Protein AF-A0A4V2JTZ3-F1 (afdb_monomer)

Structure (mmCIF, N/CA/C/O backbone):
data_AF-A0A4V2JTZ3-F1
#
_entry.id   AF-A0A4V2JTZ3-F1
#
loop_
_atom_site.group_PDB
_atom_site.id
_atom_site.type_symbol
_atom_site.label_atom_id
_atom_site.label_alt_id
_atom_site.label_comp_id
_atom_site.label_asym_id
_atom_site.label_entity_id
_atom_site.label_seq_id
_atom_site.pdbx_PDB_ins_code
_atom_site.Cartn_x
_atom_site.Cartn_y
_atom_site.Cartn_z
_atom_s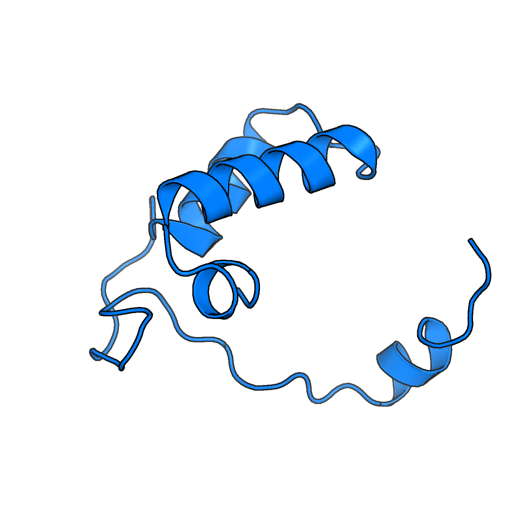ite.occupancy
_atom_site.B_iso_or_equiv
_atom_site.auth_seq_id
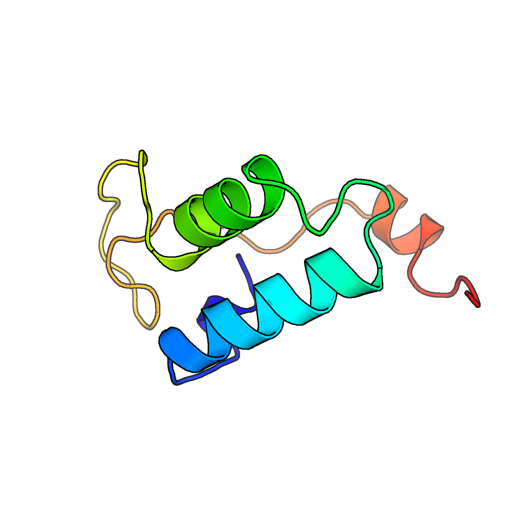_atom_site.auth_comp_id
_atom_site.auth_asym_id
_atom_site.auth_atom_id
_atom_site.pdbx_PDB_model_num
ATOM 1 N N . LYS A 1 1 ? -5.829 -0.777 -1.766 1.00 71.62 1 LYS A N 1
ATOM 2 C CA . LYS A 1 1 ? -5.732 -0.835 -0.282 1.00 71.62 1 LYS A CA 1
ATOM 3 C C . LYS A 1 1 ? -6.450 -2.069 0.301 1.00 71.62 1 LYS A C 1
ATOM 5 O O . LYS A 1 1 ? -7.300 -1.923 1.169 1.00 71.62 1 LYS A O 1
ATOM 10 N N . GLN A 1 2 ? -6.160 -3.279 -0.198 1.00 87.06 2 GLN A N 1
ATOM 11 C CA . GLN A 1 2 ? -6.781 -4.513 0.323 1.00 87.06 2 GLN A CA 1
ATOM 12 C C . GLN A 1 2 ? -5.900 -5.212 1.366 1.00 87.06 2 GLN A C 1
ATOM 14 O O . GLN A 1 2 ? -6.432 -5.736 2.331 1.00 87.06 2 GLN A O 1
ATOM 19 N N . ILE A 1 3 ? -4.568 -5.116 1.244 1.00 91.19 3 ILE A N 1
ATOM 20 C CA . ILE A 1 3 ? -3.604 -5.684 2.206 1.00 91.19 3 ILE A CA 1
ATOM 21 C C . ILE A 1 3 ? -3.910 -5.228 3.645 1.00 91.19 3 ILE A C 1
ATOM 23 O O . ILE A 1 3 ? -4.020 -6.066 4.529 1.00 91.19 3 ILE A O 1
ATOM 27 N N . LEU A 1 4 ? -4.178 -3.931 3.858 1.00 91.00 4 LEU A N 1
ATOM 28 C CA . LEU A 1 4 ? -4.595 -3.385 5.162 1.00 91.00 4 LEU A CA 1
ATOM 29 C C . LEU A 1 4 ? -5.906 -3.997 5.699 1.00 91.00 4 LEU A C 1
ATOM 31 O O . LEU A 1 4 ? -6.103 -4.058 6.902 1.00 91.00 4 LEU A O 1
ATOM 35 N N . LYS A 1 5 ? -6.824 -4.431 4.828 1.00 89.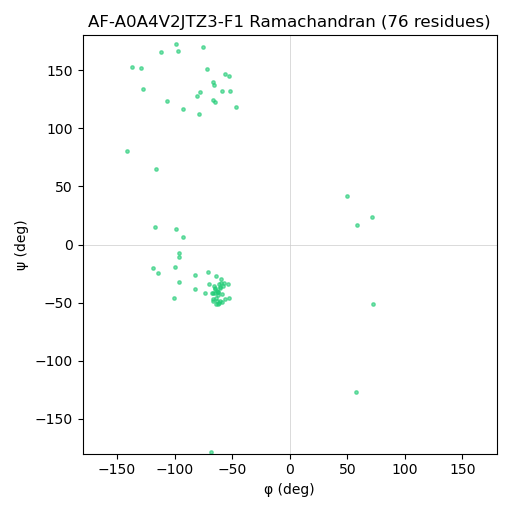75 5 LYS A N 1
ATOM 36 C CA . LYS A 1 5 ? -8.095 -5.038 5.257 1.00 89.75 5 LYS A CA 1
ATOM 37 C C . LYS A 1 5 ? -7.958 -6.520 5.595 1.00 89.75 5 LYS A C 1
ATOM 39 O O . LYS A 1 5 ? -8.789 -7.047 6.323 1.00 89.75 5 LYS A O 1
ATOM 44 N N . TRP A 1 6 ? -6.978 -7.199 5.004 1.00 91.25 6 TRP A N 1
ATOM 45 C CA . TRP A 1 6 ? -6.821 -8.652 5.102 1.00 91.25 6 T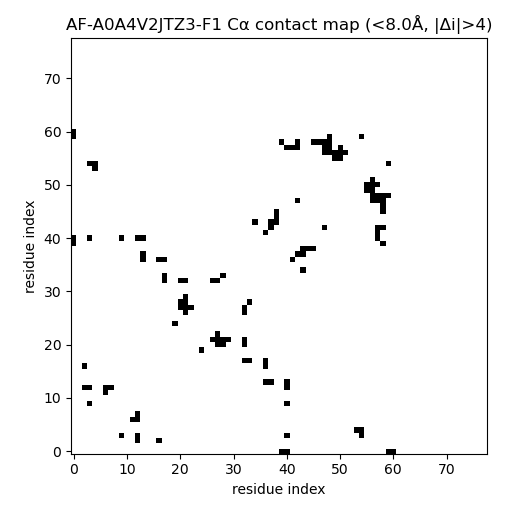RP A CA 1
ATOM 46 C C . TRP A 1 6 ? -5.779 -9.077 6.136 1.00 91.25 6 TRP A C 1
ATOM 48 O O . TRP A 1 6 ? -5.805 -10.217 6.589 1.00 91.25 6 TRP A O 1
ATOM 58 N N . ILE A 1 7 ? -4.879 -8.173 6.523 1.00 92.38 7 ILE A N 1
ATOM 59 C CA . ILE A 1 7 ? -3.879 -8.402 7.565 1.00 92.38 7 ILE A CA 1
ATOM 60 C C . ILE A 1 7 ? -4.301 -7.623 8.809 1.00 92.38 7 ILE A C 1
ATOM 62 O O . ILE A 1 7 ? -4.489 -6.413 8.746 1.00 92.38 7 ILE A O 1
ATOM 66 N N . GLN A 1 8 ? -4.447 -8.326 9.934 1.00 86.06 8 GLN A N 1
ATOM 67 C CA . GLN A 1 8 ? -4.922 -7.742 11.194 1.00 86.06 8 GLN A CA 1
ATOM 68 C C . GLN A 1 8 ? -3.949 -6.717 11.788 1.00 86.06 8 GLN A C 1
ATOM 70 O O . GLN A 1 8 ? -4.387 -5.728 12.364 1.00 86.06 8 GLN A O 1
ATOM 75 N N . ASP A 1 9 ? -2.642 -6.952 11.649 1.00 92.44 9 ASP A N 1
ATOM 76 C CA . ASP A 1 9 ? -1.604 -6.044 12.133 1.00 92.44 9 ASP A CA 1
ATOM 77 C C . ASP A 1 9 ? -1.175 -5.056 11.026 1.00 92.44 9 ASP A C 1
ATOM 79 O O . ASP A 1 9 ? -0.607 -5.484 10.011 1.00 92.44 9 ASP A O 1
ATOM 83 N N . PRO A 1 10 ? -1.382 -3.737 11.210 1.00 91.81 10 PRO A N 1
ATOM 84 C CA . PRO A 1 10 ? -0.945 -2.721 10.257 1.00 91.81 10 PRO A CA 1
ATOM 85 C C . PRO A 1 10 ? 0.560 -2.746 9.976 1.00 91.81 10 PRO A C 1
ATOM 87 O O . PRO A 1 10 ? 0.964 -2.472 8.845 1.00 91.81 10 PRO A O 1
ATOM 90 N N . LYS A 1 11 ? 1.399 -3.102 10.960 1.00 95.38 11 LYS A N 1
ATOM 91 C CA . LYS A 1 11 ? 2.853 -3.176 10.763 1.00 95.38 11 LYS A CA 1
ATOM 92 C C . LYS A 1 11 ? 3.203 -4.307 9.802 1.00 95.38 11 LYS A C 1
ATOM 94 O O . LYS A 1 11 ? 3.866 -4.073 8.791 1.00 95.38 11 LYS A O 1
ATOM 99 N N . LYS A 1 12 ? 2.648 -5.498 10.039 1.00 96.69 12 LYS A N 1
ATOM 100 C CA . LYS A 1 12 ? 2.763 -6.630 9.112 1.00 96.69 12 LYS A CA 1
ATOM 101 C C . LYS A 1 12 ? 2.187 -6.317 7.727 1.00 96.69 12 LYS A C 1
ATOM 103 O O . LYS A 1 12 ? 2.712 -6.802 6.724 1.00 96.69 12 LYS A O 1
ATOM 108 N N . ALA A 1 13 ? 1.137 -5.496 7.639 1.00 96.06 13 ALA A N 1
ATOM 109 C CA . ALA A 1 13 ? 0.592 -5.050 6.359 1.00 96.06 13 ALA A CA 1
ATOM 110 C C . ALA A 1 13 ? 1.584 -4.180 5.569 1.00 96.06 13 ALA A C 1
ATOM 112 O O . ALA A 1 13 ? 1.718 -4.375 4.358 1.00 96.06 13 ALA A O 1
ATOM 113 N N . VAL A 1 14 ? 2.297 -3.267 6.240 1.00 96.75 14 VAL A N 1
ATOM 114 C CA . VAL A 1 14 ? 3.378 -2.471 5.630 1.00 96.75 14 VAL A CA 1
ATOM 115 C C . VAL A 1 14 ? 4.525 -3.371 5.186 1.00 96.75 14 VAL A C 1
ATOM 117 O O . VAL A 1 14 ? 4.904 -3.315 4.019 1.00 96.75 14 VAL A O 1
ATOM 120 N N . GLU A 1 15 ? 5.024 -4.238 6.068 1.00 97.19 15 GLU A N 1
ATOM 121 C CA . GLU A 1 15 ? 6.127 -5.159 5.755 1.00 97.19 15 GLU A CA 1
ATOM 122 C C . GLU A 1 15 ? 5.798 -6.031 4.537 1.00 97.19 15 GLU A C 1
ATOM 124 O O . GLU A 1 15 ? 6.581 -6.106 3.592 1.00 97.19 15 GLU A O 1
ATOM 129 N N . THR A 1 16 ? 4.596 -6.614 4.507 1.00 97.06 16 THR A N 1
ATOM 130 C CA . THR A 1 16 ? 4.137 -7.440 3.382 1.00 97.06 16 THR A CA 1
ATOM 131 C C . THR A 1 16 ? 4.046 -6.627 2.089 1.00 97.06 16 THR A C 1
ATOM 133 O O . THR A 1 16 ? 4.456 -7.097 1.029 1.00 97.06 16 THR A O 1
ATOM 136 N N . ALA A 1 17 ? 3.510 -5.404 2.147 1.00 97.06 17 ALA A N 1
ATOM 137 C CA . ALA A 1 17 ? 3.363 -4.557 0.966 1.00 97.06 17 ALA A CA 1
ATOM 138 C C . ALA A 1 17 ? 4.718 -4.113 0.394 1.00 97.06 17 ALA A C 1
ATOM 140 O O . ALA A 1 17 ? 4.894 -4.160 -0.822 1.00 97.06 17 ALA A O 1
ATOM 141 N N . VAL A 1 18 ? 5.671 -3.741 1.255 1.00 97.19 18 VAL A N 1
ATOM 142 C CA . VAL A 1 18 ? 7.043 -3.398 0.851 1.00 97.19 18 VAL A CA 1
ATOM 143 C C . VAL A 1 18 ? 7.734 -4.608 0.229 1.00 97.19 18 VAL A C 1
ATOM 145 O O . VAL A 1 18 ? 8.246 -4.505 -0.879 1.00 97.19 18 VAL A O 1
ATOM 148 N N . GLN A 1 19 ? 7.677 -5.777 0.876 1.00 97.31 19 GLN A N 1
ATOM 149 C CA . GLN A 1 19 ? 8.307 -6.996 0.356 1.00 97.31 19 GLN A CA 1
ATOM 150 C C . GLN A 1 19 ? 7.778 -7.388 -1.027 1.00 97.31 19 GLN A C 1
ATOM 152 O O . GLN A 1 19 ? 8.554 -7.767 -1.902 1.00 97.31 19 GLN A O 1
ATOM 157 N N . LEU A 1 20 ? 6.461 -7.307 -1.239 1.00 97.00 20 LEU A N 1
ATOM 158 C CA . LEU A 1 20 ? 5.863 -7.605 -2.540 1.00 97.00 20 LEU A CA 1
ATOM 159 C C . LEU A 1 20 ? 6.252 -6.566 -3.595 1.00 97.00 20 LEU A C 1
ATOM 161 O O . LEU A 1 20 ? 6.556 -6.944 -4.725 1.00 97.00 20 LEU A O 1
ATOM 165 N N . ASN A 1 21 ? 6.259 -5.281 -3.232 1.00 97.31 21 ASN A N 1
ATOM 166 C CA . ASN A 1 21 ? 6.666 -4.211 -4.135 1.00 97.31 21 ASN A CA 1
ATOM 167 C C . ASN A 1 21 ? 8.128 -4.372 -4.565 1.00 97.31 21 ASN A C 1
ATOM 169 O O . ASN A 1 21 ? 8.419 -4.409 -5.754 1.00 97.31 21 ASN A O 1
ATOM 173 N N . ASP A 1 22 ? 9.037 -4.536 -3.610 1.00 97.38 22 ASP A N 1
ATOM 174 C CA . ASP A 1 22 ? 10.474 -4.573 -3.883 1.00 97.38 22 ASP A CA 1
ATOM 175 C C . ASP A 1 22 ? 10.900 -5.854 -4.609 1.00 97.38 22 ASP A C 1
ATOM 177 O O . ASP A 1 22 ? 11.906 -5.860 -5.312 1.00 97.38 22 ASP A O 1
ATOM 181 N N . LYS A 1 23 ? 10.123 -6.938 -4.480 1.00 97.00 23 LYS A N 1
ATOM 182 C CA . LYS A 1 23 ? 10.405 -8.209 -5.154 1.00 97.00 23 LYS A CA 1
ATOM 183 C C . LYS A 1 23 ? 9.920 -8.261 -6.603 1.00 97.00 23 LYS A C 1
ATOM 185 O O . LYS A 1 23 ? 10.572 -8.902 -7.424 1.00 97.00 23 LYS A O 1
ATOM 190 N N . TYR A 1 24 ? 8.755 -7.685 -6.902 1.00 95.81 24 TYR A N 1
ATOM 191 C CA . TYR A 1 24 ? 8.081 -7.899 -8.191 1.00 95.81 24 TYR A CA 1
ATOM 192 C C . TYR A 1 24 ? 7.989 -6.649 -9.066 1.00 95.81 24 TYR A C 1
ATOM 194 O O . TYR A 1 24 ? 7.862 -6.781 -10.285 1.00 95.81 24 TYR A O 1
ATOM 202 N N . SER A 1 25 ? 8.033 -5.452 -8.482 1.00 96.12 25 SER A N 1
ATOM 203 C CA . SER A 1 25 ? 7.988 -4.210 -9.248 1.00 96.12 25 SER A CA 1
ATOM 204 C C . SER A 1 25 ? 9.374 -3.906 -9.815 1.00 96.12 25 SER A C 1
ATOM 206 O O . SER A 1 25 ? 10.354 -3.852 -9.078 1.00 96.12 25 SER A O 1
ATOM 208 N N . ILE A 1 26 ? 9.463 -3.667 -11.126 1.00 96.81 26 ILE A N 1
ATOM 209 C CA . ILE A 1 26 ? 10.726 -3.276 -11.778 1.00 96.81 26 ILE A CA 1
ATOM 210 C C . ILE A 1 26 ? 11.245 -1.915 -11.277 1.00 96.81 26 ILE A C 1
ATOM 212 O O . ILE A 1 26 ? 12.446 -1.671 -11.275 1.00 96.81 26 ILE A O 1
ATOM 216 N N . ASP A 1 27 ? 10.336 -1.048 -10.830 1.00 96.56 27 ASP A N 1
ATOM 217 C CA . ASP A 1 27 ? 10.568 0.260 -10.207 1.00 96.56 27 ASP A CA 1
ATOM 218 C C . ASP A 1 27 ? 10.495 0.213 -8.663 1.00 96.56 27 ASP A C 1
ATOM 220 O O . ASP A 1 27 ? 10.406 1.251 -7.990 1.00 96.56 27 ASP A O 1
ATOM 224 N N . GLY A 1 28 ? 10.522 -0.999 -8.096 1.00 95.50 28 GLY A N 1
ATOM 225 C CA . GLY A 1 28 ? 10.546 -1.249 -6.658 1.00 95.50 28 GLY A CA 1
ATOM 226 C C . GLY A 1 28 ? 11.859 -0.831 -5.990 1.00 95.50 28 GLY A C 1
ATOM 227 O O . GLY A 1 28 ? 12.760 -0.291 -6.630 1.00 95.50 28 GLY A O 1
ATOM 228 N N . ASN A 1 29 ? 11.955 -1.057 -4.675 1.00 95.75 29 ASN A N 1
ATOM 229 C CA . ASN A 1 29 ? 13.103 -0.674 -3.844 1.00 95.75 29 ASN A CA 1
ATOM 230 C C . ASN A 1 29 ? 13.518 0.796 -4.047 1.00 95.75 29 ASN A C 1
ATOM 232 O O . ASN A 1 29 ? 14.691 1.148 -4.176 1.00 95.75 29 ASN A O 1
ATOM 236 N N . SER A 1 30 ? 12.510 1.662 -4.134 1.00 97.00 30 SER A N 1
ATOM 237 C CA . SER A 1 30 ? 12.664 3.083 -4.413 1.00 97.00 30 SER A CA 1
ATOM 238 C C . SER A 1 30 ? 11.907 3.912 -3.374 1.00 97.00 30 SER A C 1
ATOM 240 O O . SER A 1 30 ? 10.887 3.451 -2.848 1.00 97.00 30 SER A O 1
ATOM 242 N N . PRO A 1 31 ? 12.338 5.155 -3.081 1.00 97.00 31 PRO A N 1
ATOM 243 C CA . PRO A 1 31 ? 11.634 6.034 -2.141 1.00 97.00 31 PRO A CA 1
ATOM 244 C C . PRO A 1 31 ? 10.148 6.214 -2.478 1.00 97.00 31 PRO A C 1
ATOM 246 O O . PRO A 1 31 ? 9.306 6.288 -1.583 1.00 97.00 31 PRO A O 1
ATOM 249 N N . ASN A 1 32 ? 9.819 6.210 -3.772 1.00 96.50 32 ASN A N 1
ATOM 250 C CA . ASN A 1 32 ? 8.445 6.288 -4.260 1.00 96.50 32 ASN A CA 1
ATOM 251 C C . ASN A 1 32 ? 7.622 5.053 -3.870 1.00 96.50 32 ASN A C 1
ATOM 253 O O . ASN A 1 32 ? 6.459 5.198 -3.494 1.00 96.50 32 ASN A O 1
ATOM 257 N N . GLY A 1 33 ? 8.219 3.857 -3.901 1.00 96.50 33 GLY A N 1
ATOM 258 C CA . GLY A 1 33 ? 7.585 2.625 -3.430 1.00 96.50 33 GLY A CA 1
ATOM 259 C C . GLY A 1 33 ? 7.234 2.697 -1.943 1.00 96.50 33 GLY A C 1
ATOM 260 O O . GLY A 1 33 ? 6.076 2.499 -1.569 1.00 96.50 33 GLY A O 1
ATOM 261 N N . TYR A 1 34 ? 8.199 3.080 -1.100 1.00 97.19 34 TYR A N 1
ATOM 262 C CA . TYR A 1 34 ? 7.977 3.241 0.343 1.00 97.19 34 TYR A CA 1
ATOM 263 C C . TYR A 1 34 ? 6.906 4.292 0.644 1.00 97.19 34 TYR A C 1
ATOM 265 O O . TYR A 1 34 ? 5.959 4.020 1.387 1.00 97.19 34 TYR A O 1
ATOM 273 N N . LEU A 1 35 ? 7.002 5.477 0.032 1.00 97.00 35 LEU A N 1
ATOM 274 C CA . LEU A 1 35 ? 6.012 6.533 0.223 1.00 97.00 35 LEU A CA 1
ATOM 275 C C . LEU A 1 35 ? 4.621 6.100 -0.262 1.00 97.00 35 LEU A C 1
ATOM 277 O O . LEU A 1 35 ? 3.630 6.341 0.428 1.00 97.00 35 LEU A O 1
ATOM 281 N N . GLY A 1 36 ? 4.537 5.409 -1.402 1.00 96.75 36 GLY A N 1
ATOM 282 C CA . GLY A 1 36 ? 3.286 4.883 -1.947 1.00 96.75 36 GLY A CA 1
ATOM 283 C C . GLY A 1 36 ? 2.616 3.861 -1.023 1.00 96.75 36 GLY A C 1
ATOM 284 O O . GLY A 1 36 ? 1.397 3.918 -0.813 1.00 96.75 36 GLY A O 1
ATOM 285 N N . VAL A 1 37 ? 3.400 2.968 -0.408 1.00 96.81 37 VAL A N 1
ATOM 286 C CA . VAL A 1 37 ? 2.906 2.026 0.610 1.00 96.81 37 VAL A CA 1
ATOM 287 C C . VAL A 1 37 ? 2.409 2.777 1.849 1.00 96.81 37 VAL A C 1
ATOM 289 O O . VAL A 1 37 ? 1.291 2.520 2.308 1.00 96.81 37 VAL A O 1
ATOM 292 N N . MET A 1 38 ? 3.174 3.751 2.350 1.00 97.00 38 MET A N 1
ATOM 293 C CA . MET A 1 38 ? 2.800 4.545 3.528 1.00 97.00 38 MET A CA 1
ATOM 294 C C . MET A 1 38 ? 1.555 5.409 3.289 1.00 97.00 38 MET A C 1
ATOM 296 O O . MET A 1 38 ? 0.696 5.504 4.166 1.00 97.00 38 MET A O 1
ATOM 300 N N . TRP A 1 39 ? 1.388 5.982 2.098 1.00 96.31 39 TRP A N 1
ATOM 301 C CA . TRP A 1 39 ? 0.153 6.666 1.698 1.00 96.31 39 TRP A CA 1
ATOM 302 C C . TRP A 1 39 ? -1.036 5.692 1.648 1.00 96.31 39 TRP A C 1
ATOM 304 O O . TRP A 1 39 ? -2.153 5.989 2.088 1.00 96.31 39 TRP A O 1
ATOM 314 N N . CYS A 1 40 ? -0.809 4.475 1.145 1.00 95.25 40 CYS A N 1
ATOM 315 C CA . CYS A 1 40 ? -1.855 3.466 1.041 1.00 95.25 40 CYS A CA 1
ATOM 316 C C . CYS A 1 40 ? -2.352 2.972 2.403 1.00 95.25 40 CYS A C 1
ATOM 318 O O . CYS A 1 40 ? -3.569 2.854 2.575 1.00 95.25 40 CYS A O 1
ATOM 320 N N . ILE A 1 41 ? -1.433 2.655 3.318 1.00 95.56 41 ILE A N 1
ATOM 321 C CA . ILE A 1 41 ? -1.713 1.921 4.562 1.00 95.56 41 ILE A CA 1
ATOM 322 C C . ILE A 1 41 ? -1.819 2.863 5.763 1.00 95.56 41 ILE A C 1
ATOM 324 O O . ILE A 1 41 ? -2.768 2.757 6.532 1.00 95.56 41 ILE A O 1
ATOM 328 N N . CYS A 1 42 ? -0.888 3.806 5.894 1.00 95.19 42 CYS A N 1
ATOM 329 C CA . CYS A 1 42 ? -0.820 4.729 7.027 1.00 95.19 42 CYS A CA 1
ATOM 330 C C . CYS A 1 42 ? -1.483 6.084 6.742 1.00 95.19 42 CYS A C 1
ATOM 332 O O . CYS A 1 42 ? -1.655 6.875 7.662 1.00 95.19 42 CYS A O 1
ATOM 334 N N . GLY A 1 43 ? -1.849 6.370 5.486 1.00 95.19 43 GLY A N 1
ATOM 335 C CA . GLY A 1 43 ? -2.424 7.663 5.103 1.00 95.19 43 GLY A CA 1
ATOM 336 C C . GLY A 1 43 ? -1.409 8.806 5.127 1.00 95.19 43 GLY A C 1
ATOM 337 O O . GLY A 1 43 ? -1.798 9.959 5.271 1.00 95.19 43 GLY A O 1
ATOM 338 N N . SER A 1 44 ? -0.111 8.501 5.002 1.00 96.12 44 SER A N 1
ATOM 339 C CA . SER A 1 44 ? 0.930 9.532 4.926 1.00 96.12 44 SER A CA 1
ATOM 340 C C . SER A 1 44 ? 0.675 10.457 3.737 1.00 96.12 44 SER A C 1
ATOM 342 O O . SER A 1 44 ? 0.418 9.968 2.640 1.00 96.12 44 SER A O 1
ATOM 344 N N . MET A 1 45 ? 0.738 11.774 3.951 1.00 95.50 45 MET A N 1
ATOM 345 C CA . MET A 1 45 ? 0.406 12.800 2.947 1.00 95.50 45 MET A CA 1
ATOM 346 C C . MET A 1 45 ? -1.033 12.708 2.391 1.00 95.50 45 MET A C 1
ATOM 348 O O . MET A 1 45 ? -1.334 13.283 1.347 1.00 95.50 45 MET A O 1
ATOM 352 N N . ASP A 1 46 ? -1.927 11.988 3.073 1.00 96.69 46 ASP A N 1
ATOM 353 C CA . ASP A 1 46 ? -3.364 11.962 2.801 1.00 96.69 46 ASP A CA 1
ATOM 354 C C . ASP A 1 46 ? -4.120 12.641 3.955 1.00 96.69 46 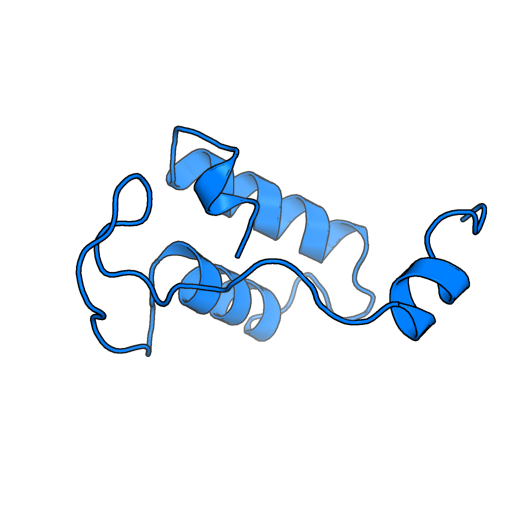ASP A C 1
ATOM 356 O O . ASP A 1 46 ? -3.575 12.869 5.036 1.00 96.69 46 ASP A O 1
ATOM 360 N N . TYR A 1 47 ? -5.391 12.964 3.738 1.00 95.12 47 TYR A N 1
ATOM 361 C CA . TYR A 1 47 ? -6.264 13.480 4.793 1.00 95.12 47 TYR A CA 1
ATOM 362 C C . TYR A 1 47 ? -7.118 12.364 5.415 1.00 95.12 47 TYR A C 1
ATOM 364 O O . TYR A 1 47 ? -7.221 11.255 4.888 1.00 95.12 47 TYR A O 1
ATOM 372 N N . GLY A 1 48 ? -7.749 12.657 6.556 1.00 95.81 48 GLY A N 1
ATOM 373 C CA . GLY A 1 48 ? -8.630 11.719 7.252 1.00 95.81 48 GLY A CA 1
ATOM 374 C C . GLY A 1 48 ? -10.019 11.618 6.615 1.00 95.81 48 GLY A C 1
ATOM 375 O O . GLY A 1 48 ? -10.685 12.624 6.384 1.00 95.81 48 GLY A O 1
ATOM 376 N N . PHE A 1 49 ? -10.484 10.394 6.377 1.00 95.81 49 PHE A N 1
ATOM 377 C CA . PHE A 1 49 ? -11.811 10.098 5.834 1.00 95.81 49 PHE A CA 1
ATOM 378 C C . PHE A 1 49 ? -12.802 9.704 6.932 1.00 95.81 49 PHE A C 1
ATOM 380 O O . PHE A 1 49 ? -12.427 9.481 8.082 1.00 95.81 49 PHE A O 1
ATOM 387 N N . ALA A 1 50 ? -14.080 9.574 6.554 1.00 96.31 50 ALA A N 1
ATOM 388 C CA . ALA A 1 50 ? -15.106 9.004 7.421 1.00 96.31 50 ALA A CA 1
ATOM 389 C C . ALA A 1 50 ? -14.660 7.643 7.976 1.00 96.31 50 ALA A C 1
ATOM 391 O O . ALA A 1 50 ? -14.186 6.782 7.224 1.00 96.31 50 ALA A O 1
ATOM 392 N N . GLU A 1 51 ? -14.823 7.473 9.282 1.00 95.56 51 GLU A N 1
ATOM 393 C CA . GLU A 1 51 ? -14.371 6.290 9.999 1.00 95.56 51 GLU A CA 1
ATOM 394 C C . GLU A 1 51 ? -15.143 5.043 9.561 1.00 95.56 51 GLU A C 1
ATOM 396 O O . GLU A 1 51 ? -16.356 5.076 9.346 1.00 95.56 51 GLU A O 1
ATOM 401 N N . ARG A 1 52 ? -14.418 3.938 9.376 1.00 92.62 52 ARG A N 1
ATOM 402 C CA . ARG A 1 52 ? -14.972 2.640 8.989 1.00 92.62 52 ARG A CA 1
ATOM 403 C C . ARG A 1 52 ? -14.325 1.525 9.804 1.00 92.62 52 ARG A C 1
ATOM 405 O O . ARG A 1 52 ? -13.154 1.649 10.169 1.00 92.62 52 ARG A O 1
ATOM 412 N N . PRO A 1 53 ? -15.034 0.402 10.013 1.00 91.00 53 PRO A N 1
ATOM 413 C CA . PRO A 1 53 ? -14.446 -0.775 10.637 1.00 91.00 53 PRO A CA 1
ATOM 414 C C . PRO A 1 53 ? -13.152 -1.204 9.933 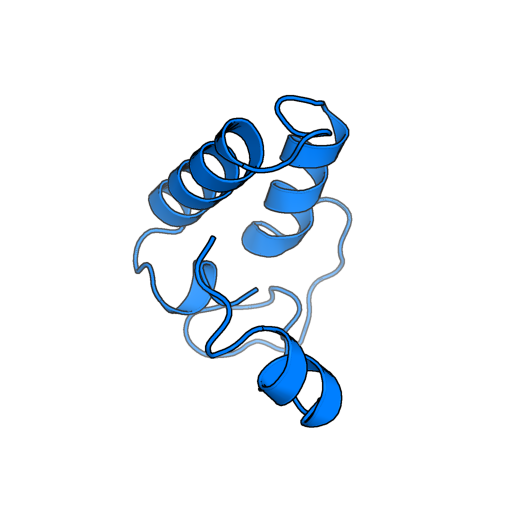1.00 91.00 53 PRO A C 1
ATOM 416 O O . PRO A 1 53 ? -13.042 -1.097 8.707 1.00 91.00 53 PRO A O 1
ATOM 419 N N . ILE A 1 54 ? -12.196 -1.718 10.712 1.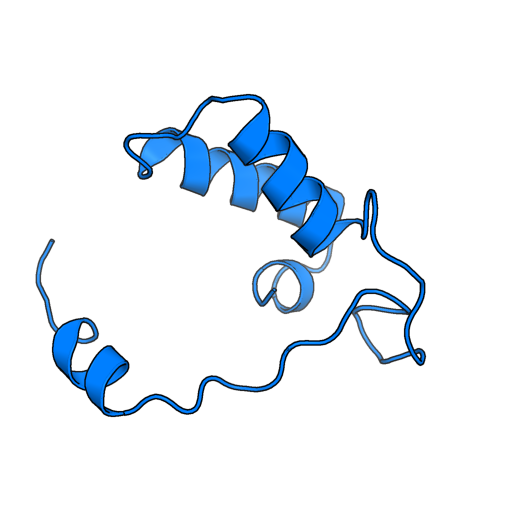00 89.12 54 ILE A N 1
ATOM 420 C CA . ILE A 1 54 ? -10.881 -2.233 10.283 1.00 89.12 54 ILE A CA 1
ATOM 421 C C . ILE A 1 54 ? -9.894 -1.135 9.857 1.00 89.12 54 ILE A C 1
ATOM 423 O O . ILE A 1 54 ? -8.773 -1.099 10.347 1.00 89.12 54 ILE A O 1
ATOM 427 N N . ILE A 1 55 ? -10.290 -0.230 8.961 1.00 91.50 55 ILE A N 1
ATOM 428 C CA . ILE A 1 55 ? -9.371 0.754 8.357 1.00 91.50 55 ILE A CA 1
ATOM 429 C C . ILE A 1 55 ? -9.370 2.123 9.052 1.00 91.50 55 ILE A C 1
ATOM 431 O O . ILE A 1 55 ? -8.579 2.994 8.687 1.00 91.50 55 ILE A O 1
ATOM 435 N N . GLY A 1 56 ? -10.275 2.351 10.007 1.00 93.19 56 GLY A N 1
ATOM 436 C CA . GLY A 1 56 ? -10.424 3.637 10.681 1.00 93.19 56 G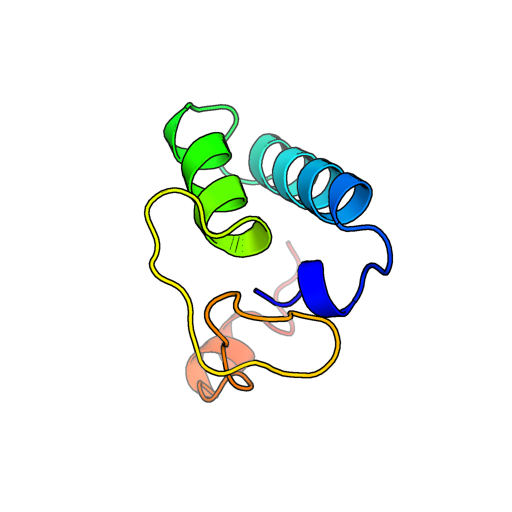LY A CA 1
ATOM 437 C C . GLY A 1 56 ? -10.710 4.760 9.682 1.00 93.19 56 GLY A C 1
ATOM 438 O O . GLY A 1 56 ? -11.620 4.654 8.858 1.00 93.19 56 GLY A O 1
ATOM 439 N N . LYS A 1 57 ? -9.912 5.832 9.739 1.00 95.69 57 LYS A N 1
ATOM 440 C CA . LYS A 1 57 ? -10.032 7.026 8.879 1.00 95.69 57 LYS A CA 1
ATOM 441 C C . LYS A 1 57 ? -9.167 6.975 7.615 1.00 95.69 57 LYS A C 1
ATOM 443 O O . LYS A 1 57 ? -9.093 7.965 6.887 1.00 95.69 57 LYS A O 1
ATOM 448 N N . ILE A 1 58 ? -8.505 5.853 7.331 1.00 95.06 58 ILE A N 1
ATOM 449 C CA . ILE A 1 58 ? -7.715 5.708 6.104 1.00 95.06 58 ILE A CA 1
ATOM 450 C C . ILE A 1 58 ? -8.646 5.727 4.890 1.00 95.06 58 ILE A C 1
ATOM 452 O O . ILE A 1 58 ? -9.720 5.119 4.906 1.00 95.06 58 ILE A O 1
ATOM 456 N N . ARG A 1 59 ? -8.221 6.407 3.814 1.00 95.19 59 ARG A N 1
ATOM 457 C CA . ARG A 1 59 ? -8.984 6.505 2.562 1.00 95.19 59 ARG A CA 1
ATOM 458 C C . ARG A 1 59 ? -9.512 5.132 2.130 1.00 95.19 59 ARG A C 1
ATOM 460 O O . ARG A 1 59 ? -8.706 4.246 1.823 1.00 95.19 59 ARG A O 1
ATOM 467 N N . PRO A 1 60 ? -10.840 4.942 2.045 1.00 93.25 60 PRO A N 1
ATOM 468 C CA . PRO A 1 60 ? -11.411 3.684 1.599 1.00 93.25 60 PRO A CA 1
ATOM 469 C C . PRO A 1 60 ? -11.198 3.501 0.094 1.00 93.25 60 PRO A C 1
ATOM 471 O O . PRO A 1 60 ? -11.186 4.452 -0.684 1.00 93.25 60 PRO A O 1
ATOM 474 N N . MET A 1 61 ? -11.115 2.246 -0.331 1.00 90.88 61 MET A N 1
ATOM 475 C CA . MET A 1 61 ? -11.310 1.865 -1.728 1.00 90.88 61 MET A CA 1
ATOM 476 C C . MET A 1 61 ? -12.361 0.762 -1.793 1.00 90.88 61 MET A C 1
ATOM 478 O O . MET A 1 61 ? -12.310 -0.199 -1.010 1.00 90.88 61 MET A O 1
ATOM 482 N N . ASN A 1 62 ? -13.303 0.924 -2.721 1.00 84.50 62 ASN A N 1
ATOM 483 C CA . ASN A 1 62 ? -14.364 -0.040 -2.992 1.00 84.50 62 ASN A CA 1
ATOM 484 C C . ASN A 1 62 ? -13.829 -1.252 -3.766 1.00 84.50 62 ASN A C 1
ATOM 486 O O . ASN A 1 62 ? -12.687 -1.263 -4.233 1.00 84.50 62 ASN A O 1
ATOM 490 N N . ALA A 1 63 ? -14.665 -2.284 -3.882 1.00 79.81 63 ALA A N 1
ATOM 491 C CA . ALA A 1 63 ? -14.372 -3.446 -4.708 1.00 79.81 63 ALA A CA 1
ATOM 492 C C . ALA A 1 63 ? -14.084 -3.040 -6.163 1.00 79.81 63 ALA A C 1
ATOM 494 O O . ALA A 1 63 ? -14.639 -2.071 -6.688 1.00 79.81 63 ALA A O 1
ATOM 495 N N . PHE A 1 64 ? -13.192 -3.794 -6.798 1.00 78.62 64 PHE A N 1
ATOM 496 C CA . PHE A 1 64 ? -12.737 -3.542 -8.155 1.00 78.62 64 PHE A CA 1
ATOM 497 C C . PHE A 1 64 ? -13.875 -3.745 -9.166 1.00 78.62 64 PHE A C 1
ATOM 499 O O . PHE A 1 64 ? -14.464 -4.821 -9.226 1.00 78.62 64 PHE A O 1
ATOM 506 N N . LYS A 1 65 ? -14.172 -2.724 -9.980 1.00 83.62 65 LYS A N 1
ATOM 507 C CA . LYS A 1 65 ? -15.182 -2.775 -11.053 1.00 83.62 65 LYS A CA 1
ATOM 508 C C . LYS A 1 65 ? -14.529 -2.602 -12.425 1.00 83.62 65 LYS A C 1
ATOM 510 O O . LYS A 1 65 ? -14.753 -1.604 -13.100 1.00 83.62 65 LYS A O 1
ATOM 515 N N . ALA A 1 66 ? -13.688 -3.551 -12.832 1.00 88.38 66 ALA A N 1
ATOM 516 C CA . ALA A 1 66 ? -13.031 -3.499 -14.141 1.00 88.38 66 ALA A CA 1
ATOM 517 C C . ALA A 1 66 ? -12.941 -4.895 -14.794 1.00 88.38 66 ALA A C 1
ATOM 519 O O . ALA A 1 66 ? -11.892 -5.542 -14.762 1.00 88.38 66 ALA A O 1
ATOM 520 N N . PRO A 1 67 ? -14.032 -5.374 -15.426 1.00 89.31 67 PRO A N 1
ATOM 521 C CA . PRO A 1 67 ? -14.104 -6.732 -15.976 1.00 89.31 67 PRO A CA 1
ATOM 522 C C . PRO A 1 67 ? -13.047 -6.996 -17.056 1.00 89.31 67 PRO A C 1
ATOM 524 O O . PRO A 1 67 ? -12.448 -8.067 -17.081 1.00 89.31 67 PRO A O 1
ATOM 527 N N . LYS A 1 68 ? -12.732 -5.994 -17.892 1.00 91.38 68 LYS A N 1
ATOM 528 C CA . LYS A 1 68 ? -11.677 -6.096 -18.917 1.00 91.38 68 LYS A CA 1
ATOM 529 C C . LYS A 1 68 ? -10.296 -6.380 -18.315 1.00 91.38 68 LYS A C 1
ATOM 531 O O . LYS A 1 68 ? -9.514 -7.126 -18.891 1.00 91.38 68 LYS A O 1
ATOM 536 N N . TYR A 1 69 ? -9.994 -5.793 -17.157 1.00 90.19 69 TYR A N 1
ATOM 537 C CA . TYR A 1 69 ? -8.717 -6.007 -16.479 1.00 90.19 69 TYR A CA 1
ATOM 538 C C . TYR A 1 69 ? -8.649 -7.399 -15.848 1.00 90.19 69 TYR A C 1
ATOM 540 O O . TYR A 1 69 ? -7.634 -8.074 -15.993 1.00 90.19 69 TYR A O 1
ATOM 548 N N . VAL A 1 70 ? -9.740 -7.854 -15.217 1.00 90.06 70 VAL A N 1
ATOM 549 C CA . VAL A 1 70 ? -9.825 -9.221 -14.676 1.00 90.06 70 VAL A CA 1
ATOM 550 C C . VAL A 1 70 ? -9.615 -10.241 -15.792 1.00 90.06 70 VAL A C 1
ATOM 552 O O . VAL A 1 70 ? -8.749 -11.099 -15.668 1.00 90.06 70 VAL A O 1
ATOM 555 N N . ALA A 1 71 ? -10.323 -10.099 -16.916 1.00 89.94 71 ALA A N 1
ATOM 556 C CA . ALA A 1 71 ? -10.179 -11.001 -18.058 1.00 89.94 71 ALA A CA 1
ATOM 557 C C . ALA A 1 71 ? -8.738 -11.052 -18.601 1.00 89.94 71 ALA A C 1
ATOM 559 O O . ALA A 1 71 ? -8.268 -12.113 -19.000 1.00 89.94 71 ALA A O 1
ATOM 560 N N . LYS A 1 72 ? -8.019 -9.922 -18.580 1.00 89.88 72 LYS A N 1
ATOM 561 C CA . LYS A 1 72 ? -6.633 -9.838 -19.062 1.00 89.88 72 LYS A CA 1
ATOM 562 C C . LYS A 1 72 ? -5.627 -10.571 -18.165 1.00 89.88 72 LYS A C 1
ATOM 564 O O . LYS A 1 72 ? -4.634 -11.078 -18.683 1.00 89.88 72 LYS A O 1
ATOM 569 N N . TRP A 1 73 ? -5.844 -10.594 -16.848 1.00 89.75 73 TRP A N 1
ATOM 570 C CA . TRP A 1 73 ? -4.816 -11.013 -15.884 1.00 89.75 73 TRP A CA 1
ATOM 571 C C . TRP A 1 73 ? -5.176 -12.235 -15.029 1.00 89.75 73 TRP A C 1
ATOM 573 O O . TRP A 1 73 ? -4.262 -12.884 -14.536 1.00 89.75 73 TRP A O 1
ATOM 583 N N . ALA A 1 74 ? -6.456 -12.596 -14.875 1.00 87.19 74 ALA A N 1
ATOM 584 C CA . ALA A 1 74 ? -6.886 -13.636 -13.929 1.00 87.19 74 ALA A CA 1
ATOM 585 C C . ALA A 1 74 ? -6.301 -15.032 -14.205 1.00 87.19 74 ALA A C 1
ATOM 587 O O . ALA A 1 74 ? -6.017 -15.763 -13.265 1.00 87.19 74 ALA A O 1
ATOM 588 N N . ASN A 1 75 ? -6.093 -15.386 -15.477 1.00 83.38 75 ASN A N 1
ATOM 589 C CA . ASN A 1 75 ? -5.610 -16.713 -15.887 1.00 83.38 75 ASN A CA 1
ATOM 590 C C . ASN A 1 75 ? -4.249 -16.661 -16.592 1.00 83.38 75 ASN A C 1
ATOM 592 O O . ASN A 1 75 ? -3.854 -17.612 -17.270 1.00 83.38 75 ASN A O 1
ATOM 596 N N . LYS A 1 76 ? -3.536 -15.536 -16.489 1.00 82.69 76 LYS A N 1
ATOM 597 C CA . LYS A 1 76 ? -2.238 -15.397 -17.140 1.00 82.69 76 LYS A CA 1
ATOM 598 C C . LYS A 1 76 ? -1.196 -16.128 -16.292 1.00 82.69 76 LYS A C 1
ATOM 600 O O . LYS A 1 76 ? -0.923 -15.707 -15.173 1.00 82.69 76 LYS A O 1
ATOM 605 N N . LYS A 1 77 ? -0.632 -17.223 -16.810 1.00 72.50 77 LYS A N 1
ATOM 606 C CA . LYS A 1 77 ? 0.566 -17.833 -16.215 1.00 72.50 77 LYS A CA 1
ATOM 607 C C . LYS A 1 77 ? 1.713 -16.827 -16.347 1.00 72.50 77 LYS A C 1
ATOM 609 O O . LYS A 1 77 ? 1.960 -16.342 -17.452 1.00 72.50 77 LYS A O 1
ATOM 614 N N . ILE A 1 78 ? 2.300 -16.464 -15.209 1.00 68.56 78 ILE A N 1
ATOM 615 C CA . ILE A 1 78 ? 3.478 -15.594 -15.092 1.00 68.56 78 ILE A CA 1
ATOM 616 C C . IL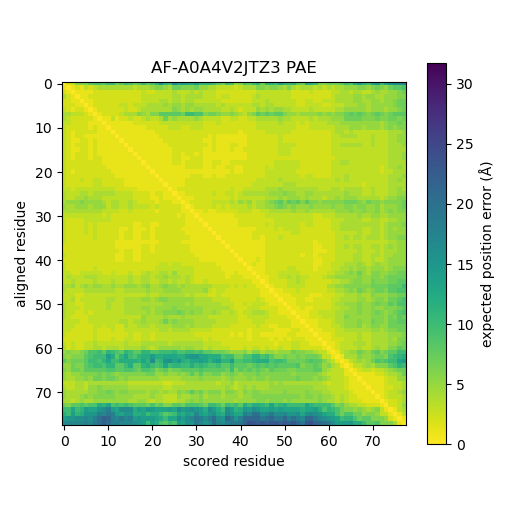E A 1 78 ? 4.715 -16.482 -15.114 1.00 68.56 78 ILE A C 1
ATOM 618 O O . ILE A 1 78 ? 4.655 -17.548 -14.458 1.00 68.56 78 ILE A O 1
#

pLDDT: mean 92.36, std 6.14, range [68.56, 97.38]

Foldseek 3Di:
DCLLVVDQDLVVSLVVQLVVQQPPPPCHPDPCSSVVSCCQRVVVVHDFQPQDPSRGRRDDDDDDDDVVVCVVPVPDDD

Secondary structure (DSSP, 8-state):
--HHHH-S-HHHHHHHHHHHHHHH-TT-SSHHHHHHHHHHHT-TTSPPPPPBTTTBTSPP-PPP--HHHHHHHTT---

Organism: NCBI:txid148818

Radius of gyration: 14.02 Å; Cα contacts (8 Å, |Δi|>4): 66; chains: 1; bounding box: 28×31×31 Å

Solvent-accessible surface area (backbone atoms only — not comparable to full-atom values): 4890 Å² total; per-residue (Å²): 116,57,58,54,75,74,33,93,48,63,66,60,26,49,54,52,51,50,54,54,38,47,73,71,41,95,74,30,82,34,74,66,45,56,50,51,49,36,34,57,66,73,29,52,99,54,74,83,41,78,74,43,86,91,57,40,34,41,72,83,74,78,83,89,88,52,70,73,57,47,71,68,52,77,80,59,87,128

InterPro domains:
  IPR036134 Cryptochrome/DNA photolyase, FAD-binding domain-like superfamily [SSF48173] (18-74)
  IPR052219 DNA Photolyase Class-2 [PTHR10211] (1-63)

Mean predicted aligned error: 4.04 Å

Nearest PDB structures (foldseek):
  7vix-assembly1_A  TM=1.003E+00  e=3.823E-04  Methanosarcina mazei Go1
  7vj2-assembly1_A  TM=1.003E+00  e=7.211E-04  Methanosarcina mazei Go1
  7vj4-assembly1_A  TM=1.001E+00  e=6.768E-04  Methanosarcina mazei Go1
  7ye0-assembly2_B  TM=9.959E-01  e=8.187E-04  Methanosarcina mazei Go1
  4cdm-assembly1_A  TM=9.765E-01  e=5.594E-04  Methanosarcina mazei Go1

Sequence (78 aa):
KQILKWIQDPKKAVETAVQLNDKYSIDGNSPNGYLGVMWCICGSMDYGFAERPIIGKIRPMNAFKAPKYVAKWANKKI